Protein AF-A0A8J7C575-F1 (afdb_monomer_lite)

Structure (mmCIF, N/CA/C/O backbone):
data_AF-A0A8J7C575-F1
#
_entry.id   AF-A0A8J7C575-F1
#
loop_
_atom_site.group_PDB
_atom_site.id
_atom_site.type_symbol
_atom_site.label_atom_id
_atom_site.label_alt_id
_atom_site.label_comp_id
_atom_site.label_asym_id
_atom_site.label_entity_id
_atom_site.label_seq_id
_atom_site.pdbx_PDB_ins_code
_atom_site.Cartn_x
_atom_site.Cartn_y
_atom_site.Cartn_z
_atom_site.occupancy
_atom_site.B_iso_or_equiv
_atom_site.auth_seq_id
_atom_site.auth_comp_id
_atom_site.auth_asym_id
_atom_site.auth_atom_id
_atom_site.pdbx_PDB_model_num
ATOM 1 N N . MET A 1 1 ? -6.577 -10.348 -12.218 1.00 88.69 1 MET A N 1
ATOM 2 C CA . MET A 1 1 ? -7.650 -10.807 -11.294 1.00 88.69 1 MET A CA 1
ATOM 3 C C . MET A 1 1 ? -7.483 -10.268 -9.866 1.00 88.69 1 MET A C 1
ATOM 5 O O . MET A 1 1 ? -6.367 -10.286 -9.357 1.00 88.69 1 MET A O 1
ATOM 9 N N . LEU A 1 2 ? -8.578 -9.830 -9.217 1.00 92.56 2 LEU A N 1
ATOM 10 C CA . LEU A 1 2 ? -8.623 -9.360 -7.819 1.00 92.56 2 LEU A CA 1
ATOM 11 C C . LEU A 1 2 ? -9.209 -10.424 -6.869 1.00 92.56 2 LEU A C 1
ATOM 13 O O . LEU A 1 2 ? -10.253 -11.013 -7.151 1.00 92.56 2 LEU A O 1
ATOM 17 N N . TRP A 1 3 ? -8.588 -10.610 -5.708 1.00 95.69 3 TRP A N 1
ATOM 18 C CA . TRP A 1 3 ? -9.083 -11.420 -4.597 1.00 95.69 3 TRP A CA 1
ATOM 19 C C . TRP A 1 3 ? -9.114 -10.602 -3.314 1.00 95.69 3 TRP A C 1
ATOM 21 O O . TRP A 1 3 ? -8.201 -9.827 -3.034 1.00 95.69 3 TRP A O 1
ATOM 31 N N . VAL A 1 4 ? -10.147 -10.827 -2.508 1.00 95.44 4 VAL A N 1
ATOM 32 C CA . VAL A 1 4 ? -10.309 -10.196 -1.198 1.00 95.44 4 VAL A CA 1
ATOM 33 C C . VAL A 1 4 ? -10.532 -11.288 -0.165 1.00 95.44 4 VAL A C 1
ATOM 35 O O . VAL A 1 4 ? -11.403 -12.143 -0.334 1.00 95.44 4 VAL A O 1
ATOM 38 N N . HIS A 1 5 ? -9.751 -11.251 0.907 1.00 95.25 5 HIS A N 1
ATOM 39 C CA . HIS A 1 5 ? -9.938 -12.088 2.077 1.00 95.25 5 HIS A CA 1
ATOM 40 C C . HIS A 1 5 ? -10.182 -11.208 3.300 1.00 95.25 5 HIS A C 1
ATOM 42 O O . HIS A 1 5 ? -9.292 -10.482 3.745 1.00 95.25 5 HIS A O 1
ATOM 48 N N . SER A 1 6 ? -11.386 -11.314 3.851 1.00 90.50 6 SER A N 1
ATOM 49 C CA . SER A 1 6 ? -11.776 -10.675 5.105 1.00 90.50 6 SER A CA 1
ATOM 50 C C . SER A 1 6 ? -12.170 -11.777 6.082 1.00 90.50 6 SER A C 1
ATOM 52 O O . SER A 1 6 ? -13.087 -12.556 5.812 1.00 90.50 6 SER A O 1
ATOM 54 N N . GLY A 1 7 ? -11.422 -11.886 7.178 1.00 84.94 7 GLY A N 1
ATOM 55 C CA . GLY A 1 7 ? -11.717 -12.806 8.274 1.00 84.94 7 GLY A CA 1
ATOM 56 C C . GLY A 1 7 ? -12.547 -12.132 9.370 1.00 84.94 7 GLY A C 1
ATOM 57 O O . GLY A 1 7 ? -12.918 -10.966 9.229 1.00 84.94 7 GLY A O 1
ATOM 58 N N . PRO A 1 8 ? -12.841 -12.837 10.477 1.00 83.62 8 PRO A N 1
ATOM 59 C CA . PRO A 1 8 ? -13.252 -12.161 11.700 1.00 83.62 8 PRO A CA 1
ATOM 60 C C . PRO A 1 8 ? -12.137 -11.200 12.144 1.00 83.62 8 PRO A C 1
ATOM 62 O O . PRO A 1 8 ? -10.982 -11.615 12.261 1.00 83.62 8 PRO A O 1
ATOM 65 N N . GLY A 1 9 ? -12.503 -9.935 12.348 1.00 92.75 9 GLY A N 1
ATOM 66 C CA . GLY A 1 9 ? -11.645 -8.880 12.881 1.00 92.75 9 GLY A CA 1
ATOM 67 C C . GLY A 1 9 ? -11.460 -7.671 11.968 1.00 92.75 9 GLY A C 1
ATOM 68 O O . GLY A 1 9 ? -12.192 -7.494 10.991 1.00 92.75 9 GLY A O 1
ATOM 69 N N . ASP A 1 10 ? -10.478 -6.829 12.295 1.00 96.50 10 ASP A N 1
ATOM 70 C CA . ASP A 1 10 ? -10.292 -5.534 11.621 1.00 96.50 10 ASP A CA 1
ATOM 71 C C . ASP A 1 10 ? -9.572 -5.631 10.270 1.00 96.50 10 ASP A C 1
ATOM 73 O O . ASP A 1 10 ? -9.690 -4.727 9.442 1.00 96.50 10 ASP A O 1
ATOM 77 N N . LEU A 1 11 ? -8.795 -6.694 10.036 1.00 97.44 11 LEU A N 1
ATOM 78 C CA . LEU A 1 11 ? -7.914 -6.796 8.871 1.00 97.44 11 LEU A CA 1
ATOM 79 C C . LEU A 1 11 ? -8.608 -7.378 7.637 1.00 97.44 11 LEU A C 1
ATOM 81 O O . LEU A 1 11 ? -9.365 -8.348 7.699 1.00 97.44 11 LEU A O 1
ATOM 85 N N . SER A 1 12 ? -8.257 -6.827 6.480 1.00 98.00 12 SER A N 1
ATOM 86 C CA . SER A 1 12 ? -8.577 -7.379 5.167 1.00 98.00 12 SER A CA 1
ATOM 87 C C . SER A 1 12 ? -7.334 -7.425 4.287 1.00 98.00 12 SER A C 1
ATOM 89 O O . SER A 1 12 ? -6.503 -6.516 4.293 1.00 98.00 12 SER A O 1
ATOM 91 N N . PHE A 1 13 ? -7.226 -8.500 3.515 1.00 98.00 13 PHE A N 1
ATOM 92 C CA . PHE A 1 13 ? -6.134 -8.741 2.583 1.00 98.00 13 PHE A CA 1
ATOM 93 C C . PHE A 1 13 ? -6.690 -8.673 1.171 1.00 98.00 13 PHE A C 1
ATOM 95 O O . PHE A 1 13 ? -7.623 -9.404 0.833 1.00 98.00 13 PHE A O 1
ATOM 102 N N . ILE A 1 14 ? -6.130 -7.790 0.357 1.00 98.12 14 ILE A N 1
ATOM 103 C CA . ILE A 1 14 ? -6.541 -7.606 -1.029 1.00 98.12 14 ILE A CA 1
ATOM 104 C C . ILE A 1 14 ? -5.334 -7.907 -1.906 1.00 98.12 14 ILE A C 1
ATOM 106 O O . ILE A 1 14 ? -4.261 -7.333 -1.727 1.00 98.12 14 ILE A O 1
ATOM 110 N N . THR A 1 15 ? -5.508 -8.816 -2.853 1.00 97.06 15 THR A N 1
ATOM 111 C CA . THR A 1 15 ? -4.473 -9.186 -3.811 1.00 97.06 15 THR A CA 1
ATOM 112 C C . THR A 1 15 ? -5.016 -8.974 -5.204 1.00 97.06 15 THR A C 1
ATOM 114 O O . THR A 1 15 ? -6.072 -9.494 -5.544 1.00 97.06 15 THR A O 1
ATOM 117 N N . TRP A 1 16 ? -4.274 -8.260 -6.032 1.00 95.31 16 TRP A N 1
ATOM 118 C CA . TRP A 1 16 ? -4.476 -8.231 -7.468 1.00 95.31 16 TRP A CA 1
ATOM 119 C C . TRP A 1 16 ? -3.276 -8.873 -8.160 1.00 95.31 16 TRP A C 1
ATOM 121 O O . TRP A 1 16 ? -2.133 -8.666 -7.756 1.00 95.31 16 TRP A O 1
ATOM 131 N N . SER A 1 17 ? -3.536 -9.642 -9.210 1.00 91.44 17 SER A N 1
ATOM 132 C CA . SER A 1 17 ? -2.511 -10.162 -10.118 1.00 91.44 17 SER A CA 1
ATOM 133 C C . SER A 1 17 ? -2.778 -9.686 -11.536 1.00 91.44 17 SER A C 1
ATOM 135 O O . SER A 1 17 ? -3.938 -9.611 -11.959 1.00 91.44 17 SER A O 1
ATOM 137 N N . ALA A 1 18 ? -1.706 -9.392 -12.266 1.00 88.19 18 ALA A N 1
ATOM 138 C CA . ALA A 1 18 ? -1.800 -9.135 -13.690 1.00 88.19 18 ALA A CA 1
ATOM 139 C C . ALA A 1 18 ? -2.183 -10.427 -14.421 1.00 88.19 18 ALA A C 1
ATOM 141 O O . ALA A 1 18 ? -1.576 -11.480 -14.213 1.00 88.19 18 ALA A O 1
ATOM 142 N N . ASP A 1 19 ? -3.192 -10.344 -15.284 1.00 76.94 19 ASP A N 1
ATOM 143 C CA . ASP A 1 19 ? -3.587 -11.472 -16.119 1.00 76.94 19 ASP A CA 1
ATOM 144 C C . ASP A 1 19 ? -2.611 -11.576 -17.307 1.00 76.94 19 ASP A C 1
ATOM 146 O O . ASP A 1 19 ? -2.236 -10.575 -17.922 1.00 76.94 19 ASP A O 1
ATOM 150 N N . GLY A 1 20 ? -2.151 -12.794 -17.609 1.00 65.38 20 GLY A N 1
ATOM 151 C CA . GLY A 1 20 ? -1.036 -13.039 -18.533 1.00 65.38 20 GLY A CA 1
ATOM 152 C C . GLY A 1 20 ? -1.310 -12.782 -20.017 1.00 65.38 20 GLY A C 1
ATOM 153 O O . GLY A 1 20 ? -0.420 -12.992 -20.838 1.00 65.38 20 GLY A O 1
ATOM 154 N N . ASP A 1 21 ? -2.502 -12.299 -20.362 1.00 62.00 21 ASP A N 1
ATOM 155 C CA . ASP A 1 21 ? -2.968 -12.150 -21.745 1.00 62.00 21 ASP A CA 1
ATOM 156 C C . ASP A 1 21 ? -2.428 -10.886 -22.447 1.00 62.00 21 ASP A C 1
ATOM 158 O O . ASP A 1 21 ? -2.759 -10.615 -23.600 1.00 62.00 21 ASP A O 1
ATOM 162 N N . GLY A 1 22 ? -1.554 -10.120 -21.782 1.00 54.59 22 GLY A N 1
ATOM 163 C CA . GLY A 1 22 ? -0.660 -9.136 -22.409 1.00 54.59 22 GLY A CA 1
ATOM 164 C C . GLY A 1 22 ? -1.320 -7.903 -23.039 1.00 54.59 22 GLY A C 1
ATOM 165 O O . GLY A 1 22 ? -0.610 -7.066 -23.591 1.00 54.59 22 GLY A O 1
ATOM 166 N N . SER A 1 23 ? -2.645 -7.753 -22.977 1.00 48.69 23 SER A N 1
ATOM 167 C CA . SER A 1 23 ? -3.345 -6.753 -23.791 1.00 48.69 23 SER A CA 1
ATOM 168 C C . SER A 1 23 ? -3.694 -5.439 -23.093 1.00 48.69 23 SER A C 1
ATOM 170 O O . SER A 1 23 ? -4.244 -4.571 -23.762 1.00 48.69 23 SER A O 1
ATOM 172 N N . ASP A 1 24 ? -3.423 -5.249 -21.795 1.00 55.44 24 ASP A N 1
ATOM 173 C CA . ASP A 1 24 ? -3.822 -3.996 -21.132 1.00 55.44 24 ASP A CA 1
ATOM 174 C C . ASP A 1 24 ? -3.019 -3.675 -19.856 1.00 55.44 24 ASP A C 1
ATOM 176 O O . ASP A 1 24 ? -3.527 -3.734 -18.740 1.00 55.44 24 ASP A O 1
ATOM 180 N N . GLY A 1 25 ? -1.721 -3.394 -19.995 1.00 59.81 25 GLY A N 1
ATOM 181 C CA . GLY A 1 25 ? -0.839 -3.222 -18.833 1.00 59.81 25 GLY A CA 1
ATOM 182 C C . GLY A 1 25 ? -1.025 -1.928 -18.039 1.00 59.81 25 GLY A C 1
ATOM 183 O O . GLY A 1 25 ? -1.049 -1.989 -16.816 1.00 59.81 25 GLY A O 1
ATOM 184 N N . GLU A 1 26 ? -1.206 -0.773 -18.690 1.00 61.94 26 GLU A N 1
ATOM 185 C CA . GLU A 1 26 ? -1.478 0.487 -17.968 1.00 61.94 26 GLU A CA 1
ATOM 186 C C . GLU A 1 26 ? -2.949 0.584 -17.545 1.00 61.94 26 GLU A C 1
ATOM 188 O O . GLU A 1 26 ? -3.254 0.921 -16.400 1.00 61.94 26 GLU A O 1
ATOM 193 N N . GLY A 1 27 ? -3.874 0.188 -18.429 1.00 75.69 27 GLY A N 1
ATOM 194 C CA . GLY A 1 27 ? -5.300 0.120 -18.108 1.00 75.69 27 GLY A CA 1
ATOM 195 C C . GLY A 1 27 ? -5.616 -0.883 -16.995 1.00 75.69 27 GLY A C 1
ATOM 196 O O . GLY A 1 27 ? -6.548 -0.665 -16.223 1.00 75.69 27 GLY A O 1
ATOM 197 N N . GLY A 1 28 ? -4.837 -1.964 -16.885 1.00 88.06 28 GLY A N 1
ATOM 198 C CA . GLY A 1 28 ? -4.998 -2.994 -15.862 1.00 88.06 28 GLY A CA 1
ATOM 199 C C . GLY A 1 28 ? -4.656 -2.509 -14.456 1.00 88.06 28 GLY A C 1
ATOM 200 O O . GLY A 1 28 ? -5.427 -2.768 -13.537 1.00 88.06 28 GLY A O 1
ATOM 201 N N . VAL A 1 29 ? -3.555 -1.767 -14.288 1.00 91.50 29 VAL A N 1
ATOM 202 C CA . VAL A 1 29 ? -3.148 -1.222 -12.978 1.00 91.50 29 VAL A CA 1
ATOM 203 C C . VAL A 1 29 ? -4.151 -0.186 -12.482 1.00 91.50 29 VAL A C 1
ATOM 205 O O . VAL A 1 29 ? -4.569 -0.250 -11.328 1.00 91.50 29 VAL A O 1
ATOM 208 N N . ARG A 1 30 ? -4.596 0.736 -13.346 1.00 92.31 30 ARG A N 1
ATOM 209 C CA . ARG A 1 30 ? -5.619 1.716 -12.957 1.00 92.31 30 ARG A CA 1
ATOM 210 C C . ARG A 1 30 ? -6.916 1.038 -12.526 1.00 92.31 30 ARG A C 1
ATOM 212 O O . ARG A 1 30 ? -7.399 1.315 -11.435 1.00 92.31 30 ARG A O 1
ATOM 219 N N . ARG A 1 31 ? -7.430 0.106 -13.340 1.00 92.12 31 ARG A N 1
ATOM 220 C CA . ARG A 1 31 ? -8.639 -0.666 -13.007 1.00 92.12 31 ARG A CA 1
ATOM 221 C C . ARG A 1 31 ? -8.474 -1.450 -11.708 1.00 92.12 31 ARG A C 1
ATOM 223 O O . ARG A 1 31 ? -9.395 -1.493 -10.905 1.00 92.12 31 ARG A O 1
ATOM 230 N N . ALA A 1 32 ? -7.291 -2.017 -11.465 1.00 94.31 32 ALA A N 1
ATOM 231 C CA . ALA A 1 32 ? -6.998 -2.687 -10.205 1.00 94.31 32 ALA A CA 1
ATOM 232 C C . ALA A 1 32 ? -7.149 -1.741 -9.007 1.00 94.31 32 ALA A C 1
ATOM 234 O O . ALA A 1 32 ? -7.774 -2.117 -8.021 1.00 94.31 32 ALA A O 1
ATOM 235 N N . TYR A 1 33 ? -6.616 -0.518 -9.087 1.00 96.31 33 TYR A N 1
ATOM 236 C CA . TYR A 1 33 ? -6.760 0.461 -8.009 1.00 96.31 33 TYR A CA 1
ATOM 237 C C . TYR A 1 33 ? -8.173 1.020 -7.868 1.00 96.31 33 TYR A C 1
ATOM 239 O O . TYR A 1 33 ? -8.588 1.270 -6.741 1.00 96.31 33 TYR A O 1
ATOM 247 N N . GLU A 1 34 ? -8.912 1.183 -8.965 1.00 95.56 34 GLU A N 1
ATOM 248 C CA . GLU A 1 34 ? -10.335 1.542 -8.923 1.00 95.56 34 GLU A CA 1
ATOM 249 C C . GLU A 1 34 ? -11.115 0.468 -8.148 1.00 95.56 34 GLU A C 1
ATOM 251 O O . GLU A 1 34 ? -11.780 0.776 -7.161 1.00 95.56 34 GLU A O 1
ATOM 256 N N . GLU A 1 35 ? -10.937 -0.811 -8.501 1.00 96.12 35 GLU A N 1
ATOM 257 C CA . GLU A 1 35 ? -11.575 -1.922 -7.787 1.00 96.12 35 GLU A CA 1
ATOM 258 C C . GLU A 1 35 ? -11.110 -2.015 -6.323 1.00 96.12 35 GLU A C 1
ATOM 260 O O . GLU A 1 35 ? -11.922 -2.266 -5.436 1.00 96.12 35 GLU A O 1
ATOM 265 N N . ILE A 1 36 ? -9.819 -1.807 -6.032 1.00 96.88 36 ILE A N 1
ATOM 266 C CA . ILE A 1 36 ? -9.307 -1.757 -4.651 1.00 96.88 36 ILE A CA 1
ATOM 267 C C . ILE A 1 36 ? -9.985 -0.623 -3.874 1.00 96.88 36 ILE A C 1
ATOM 269 O O . ILE A 1 36 ? -10.454 -0.864 -2.762 1.00 96.88 36 ILE A O 1
ATOM 273 N N . GLY A 1 37 ? -10.069 0.581 -4.446 1.00 96.25 37 GLY A N 1
ATOM 274 C CA . GLY A 1 37 ? -10.713 1.746 -3.839 1.00 96.25 37 GLY A CA 1
ATOM 275 C C . GLY A 1 37 ? -12.171 1.475 -3.484 1.00 96.25 37 GLY A C 1
ATOM 276 O O . GLY A 1 37 ? -12.565 1.648 -2.333 1.00 96.25 37 GLY A O 1
ATOM 277 N N . GLU A 1 38 ? -12.937 0.911 -4.420 1.00 95.50 38 GLU A N 1
ATOM 278 C CA . GLU A 1 38 ? -14.328 0.512 -4.178 1.00 95.50 38 GLU A CA 1
ATOM 279 C C . GLU A 1 38 ? -14.463 -0.466 -3.001 1.00 95.50 38 GLU A C 1
ATOM 281 O O . GLU A 1 38 ? -15.400 -0.371 -2.204 1.00 95.50 38 GLU A O 1
ATOM 286 N N . ARG A 1 39 ? -13.526 -1.416 -2.856 1.00 96.00 39 ARG A N 1
ATOM 287 C CA . ARG A 1 39 ? -13.527 -2.367 -1.731 1.00 96.00 39 ARG A CA 1
ATOM 288 C C . ARG A 1 39 ? -13.176 -1.704 -0.411 1.00 96.00 39 ARG A C 1
ATOM 290 O O . ARG A 1 39 ? -13.760 -2.075 0.608 1.00 96.00 39 ARG A O 1
ATOM 297 N N . LEU A 1 40 ? -12.228 -0.770 -0.425 1.00 95.62 40 LEU A N 1
ATOM 298 C CA . LEU A 1 40 ? -11.840 -0.021 0.763 1.00 95.62 40 LEU A CA 1
ATOM 299 C C . LEU A 1 40 ? -13.023 0.804 1.275 1.00 95.62 40 LEU A C 1
ATOM 301 O O . LEU A 1 40 ? -13.398 0.671 2.440 1.00 95.62 40 LEU A O 1
ATOM 305 N N . ASP A 1 41 ? -13.681 1.545 0.386 1.00 94.44 41 ASP A N 1
ATOM 306 C CA . ASP A 1 41 ? -14.825 2.390 0.726 1.00 94.44 41 ASP A CA 1
ATOM 307 C C . ASP A 1 41 ? -16.018 1.562 1.218 1.00 94.44 41 ASP A C 1
ATOM 309 O O . ASP A 1 41 ? -16.586 1.840 2.277 1.00 94.44 41 ASP A O 1
ATOM 313 N N . ALA A 1 42 ? -16.372 0.489 0.501 1.00 94.62 42 ALA A N 1
ATOM 314 C CA . ALA A 1 42 ? -17.520 -0.350 0.846 1.00 94.62 42 ALA A CA 1
ATOM 315 C C . ALA A 1 42 ? -17.396 -1.021 2.226 1.00 94.62 42 ALA A C 1
ATOM 317 O O . ALA A 1 42 ? -18.409 -1.333 2.857 1.00 94.62 42 ALA A O 1
ATOM 318 N N . ALA A 1 43 ? -16.170 -1.264 2.692 1.00 94.00 43 ALA A N 1
ATOM 319 C CA . ALA A 1 43 ? -15.899 -1.927 3.963 1.00 94.00 43 ALA A CA 1
ATOM 320 C C . ALA A 1 43 ? -15.382 -0.980 5.061 1.00 94.00 43 ALA A C 1
ATOM 322 O O . ALA A 1 43 ? -15.094 -1.460 6.161 1.00 94.00 43 ALA A O 1
ATOM 323 N N . ASN A 1 44 ? -15.305 0.330 4.789 1.00 94.12 44 ASN A N 1
ATOM 324 C CA . ASN A 1 44 ? -14.686 1.333 5.661 1.00 94.12 44 ASN A CA 1
ATOM 325 C C . ASN A 1 44 ? -13.269 0.915 6.095 1.00 94.12 44 ASN A C 1
ATOM 327 O O . ASN A 1 44 ? -12.962 0.828 7.284 1.00 94.12 44 ASN A O 1
ATOM 331 N N . LEU A 1 45 ? -12.433 0.566 5.121 1.00 95.75 45 LEU A N 1
ATOM 332 C CA . LEU A 1 45 ? -11.061 0.126 5.333 1.00 95.75 45 LEU A CA 1
ATOM 333 C C . LEU A 1 45 ? -10.075 1.221 4.938 1.00 95.75 45 LEU A C 1
ATOM 335 O O . LEU A 1 45 ? -10.253 1.927 3.946 1.00 95.75 45 LEU A O 1
ATOM 339 N N . VAL A 1 46 ? -8.974 1.281 5.676 1.00 95.94 46 VAL A N 1
ATOM 340 C CA . VAL A 1 46 ? -7.838 2.148 5.379 1.00 95.94 46 VAL A CA 1
ATOM 341 C C . VAL A 1 46 ? -6.610 1.285 5.110 1.00 95.94 46 VAL A C 1
ATOM 343 O O . VAL A 1 46 ? -6.336 0.329 5.841 1.00 95.94 46 VAL A O 1
ATOM 346 N N . ILE A 1 47 ? -5.863 1.604 4.052 1.00 96.81 47 ILE A N 1
ATOM 347 C CA . ILE A 1 47 ? -4.635 0.898 3.685 1.00 96.81 47 ILE A CA 1
ATOM 348 C C . ILE A 1 47 ? -3.620 1.065 4.813 1.00 96.81 47 ILE A C 1
ATOM 350 O O . ILE A 1 47 ? -3.244 2.184 5.169 1.00 96.81 47 ILE A O 1
ATOM 354 N N . LEU A 1 48 ? -3.172 -0.064 5.354 1.00 95.75 48 LEU A N 1
ATOM 355 C CA . LEU A 1 48 ? -2.110 -0.148 6.346 1.00 95.75 48 LEU A CA 1
ATOM 356 C C . LEU A 1 48 ? -0.753 -0.356 5.660 1.00 95.75 48 LEU A C 1
ATOM 358 O O . LEU A 1 48 ? 0.221 0.307 5.999 1.00 95.75 48 LEU A O 1
ATOM 362 N N . SER A 1 49 ? -0.680 -1.274 4.692 1.00 96.06 49 SER A N 1
ATOM 363 C CA . SER A 1 49 ? 0.540 -1.568 3.935 1.00 96.06 49 SER A CA 1
ATOM 364 C C . SER A 1 49 ? 0.203 -1.996 2.517 1.00 96.06 49 SER A C 1
ATOM 366 O O . SER A 1 49 ? -0.758 -2.731 2.294 1.00 96.06 49 SER A O 1
ATOM 368 N N . GLU A 1 50 ? 1.030 -1.573 1.569 1.00 97.19 50 GLU A N 1
ATOM 369 C CA . GLU A 1 50 ? 0.865 -1.875 0.157 1.00 97.19 50 GLU A CA 1
ATOM 370 C C . GLU A 1 50 ? 2.204 -2.257 -0.471 1.00 97.19 50 GLU A C 1
ATOM 372 O O . GLU A 1 50 ? 3.223 -1.587 -0.272 1.00 97.19 50 GLU A O 1
ATOM 377 N N . ARG A 1 51 ? 2.196 -3.354 -1.228 1.00 96.69 51 ARG A N 1
ATOM 378 C CA . ARG A 1 51 ? 3.344 -3.865 -1.972 1.00 96.69 51 ARG A CA 1
ATOM 379 C C . ARG A 1 51 ? 2.969 -4.040 -3.430 1.00 96.69 51 ARG A C 1
ATOM 381 O O . ARG A 1 51 ? 2.014 -4.754 -3.732 1.00 96.69 51 ARG A O 1
ATOM 388 N N . VAL A 1 52 ? 3.753 -3.440 -4.311 1.00 95.44 52 VAL A N 1
ATOM 389 C CA . VAL A 1 52 ? 3.618 -3.591 -5.760 1.00 95.44 52 VAL A CA 1
ATOM 390 C C . VAL A 1 52 ? 4.806 -4.402 -6.245 1.00 95.44 52 VAL A C 1
ATOM 392 O O . VAL A 1 52 ? 5.949 -4.032 -5.997 1.00 95.44 52 VAL A O 1
ATOM 395 N N . PHE A 1 53 ? 4.540 -5.519 -6.909 1.00 94.12 53 PHE A N 1
ATOM 396 C CA . PHE A 1 53 ? 5.566 -6.407 -7.442 1.00 94.12 53 PHE A CA 1
ATOM 397 C C . PHE A 1 53 ? 5.702 -6.170 -8.938 1.00 94.12 53 PHE A C 1
ATOM 399 O O . PHE A 1 53 ? 4.712 -6.280 -9.664 1.00 94.12 53 PHE A O 1
ATOM 406 N N . GLY A 1 54 ? 6.911 -5.881 -9.407 1.00 92.88 54 GLY A N 1
ATOM 407 C CA . GLY A 1 54 ? 7.143 -5.580 -10.813 1.00 92.88 54 GLY A CA 1
ATOM 408 C C . GLY A 1 54 ? 8.522 -5.003 -11.095 1.00 92.88 54 GLY A C 1
ATOM 409 O O . GLY A 1 54 ? 9.348 -4.900 -10.198 1.00 92.88 54 GLY A O 1
ATOM 410 N N . ASP A 1 55 ? 8.738 -4.623 -12.346 1.00 91.19 55 ASP A N 1
ATOM 411 C CA . ASP A 1 55 ? 9.879 -3.845 -12.810 1.00 91.19 55 ASP A CA 1
ATOM 412 C C . ASP A 1 55 ? 9.788 -2.424 -12.232 1.00 91.19 55 ASP A C 1
ATOM 414 O O . ASP A 1 55 ? 8.782 -1.726 -12.402 1.00 91.19 55 ASP A O 1
ATOM 418 N N . VAL A 1 56 ? 10.843 -1.977 -11.558 1.00 89.12 56 VAL A N 1
ATOM 419 C CA . VAL A 1 56 ? 10.956 -0.665 -10.914 1.00 89.12 56 VAL A CA 1
ATOM 420 C C . VAL A 1 56 ? 10.770 0.492 -11.894 1.00 89.12 56 VAL A C 1
ATOM 422 O O . VAL A 1 56 ? 10.332 1.569 -11.488 1.00 89.12 56 VAL A O 1
ATOM 425 N N . SER A 1 57 ? 11.026 0.292 -13.190 1.00 89.56 57 SER A N 1
ATOM 426 C CA . SER A 1 57 ? 10.754 1.300 -14.222 1.00 89.56 57 SER A CA 1
ATOM 427 C C . SER A 1 57 ? 9.268 1.659 -14.330 1.00 89.56 57 SER A C 1
ATOM 429 O O . SER A 1 57 ? 8.935 2.761 -14.766 1.00 89.56 57 SER A O 1
ATOM 431 N N . THR A 1 58 ? 8.371 0.783 -13.865 1.00 90.44 58 THR A N 1
ATOM 432 C CA . THR A 1 58 ? 6.923 1.037 -13.828 1.00 90.44 58 THR A CA 1
ATOM 433 C C . THR A 1 58 ? 6.473 1.839 -12.605 1.00 90.44 58 THR A C 1
ATOM 435 O O . THR A 1 58 ? 5.343 2.325 -12.587 1.00 90.44 58 THR A O 1
ATOM 438 N N . ALA A 1 59 ? 7.338 2.041 -11.602 1.00 91.19 59 ALA A N 1
ATOM 439 C CA . ALA A 1 59 ? 6.936 2.579 -10.303 1.00 91.19 59 ALA A CA 1
ATOM 440 C C . ALA A 1 59 ? 6.289 3.971 -10.378 1.00 91.19 59 ALA A C 1
ATOM 442 O O . ALA A 1 59 ? 5.303 4.234 -9.691 1.00 91.19 59 ALA A O 1
ATOM 443 N N . ALA A 1 60 ? 6.803 4.854 -11.241 1.00 91.19 60 ALA A N 1
ATOM 444 C CA . ALA A 1 60 ? 6.227 6.186 -11.433 1.00 91.19 60 ALA A CA 1
ATOM 445 C C . ALA A 1 60 ? 4.800 6.111 -12.005 1.00 91.19 60 ALA A C 1
ATOM 447 O O . ALA A 1 60 ? 3.879 6.699 -11.443 1.00 91.19 60 ALA A O 1
ATOM 448 N N . SER A 1 61 ? 4.603 5.309 -13.058 1.00 92.06 61 SER A N 1
ATOM 449 C CA . SER A 1 61 ? 3.287 5.096 -13.676 1.00 92.06 61 SER A CA 1
ATOM 450 C C . SER A 1 61 ? 2.299 4.457 -12.693 1.00 92.06 61 SER A C 1
ATOM 452 O O . SER A 1 61 ? 1.135 4.852 -12.627 1.00 92.06 61 SER A O 1
ATOM 454 N N . VAL A 1 62 ? 2.749 3.515 -11.857 1.00 92.81 62 VAL A N 1
ATOM 455 C CA . VAL A 1 62 ? 1.912 2.923 -10.802 1.00 92.81 62 VAL A CA 1
ATOM 456 C C . VAL A 1 62 ? 1.446 3.981 -9.802 1.00 92.81 62 VAL A C 1
ATOM 458 O O . VAL A 1 62 ? 0.260 4.022 -9.482 1.00 92.81 62 VAL A O 1
ATOM 461 N N . VAL A 1 63 ? 2.346 4.849 -9.325 1.00 92.31 63 VAL A N 1
ATOM 462 C CA . VAL A 1 63 ? 2.000 5.921 -8.376 1.00 92.31 63 VAL A CA 1
ATOM 463 C C . VAL A 1 63 ? 0.973 6.883 -8.976 1.00 92.31 63 VAL A C 1
ATOM 465 O O . VAL A 1 63 ? 0.005 7.223 -8.299 1.00 92.31 63 VAL A O 1
ATOM 468 N N . GLU A 1 64 ? 1.133 7.271 -10.242 1.00 92.00 64 GLU A N 1
ATOM 469 C CA . GLU A 1 64 ? 0.180 8.139 -10.946 1.00 92.00 64 GLU A CA 1
ATOM 470 C C . GLU A 1 64 ? -1.204 7.485 -11.074 1.00 92.00 64 GLU A C 1
ATOM 472 O O . GLU A 1 64 ? -2.218 8.085 -10.710 1.00 92.00 64 GLU A O 1
AT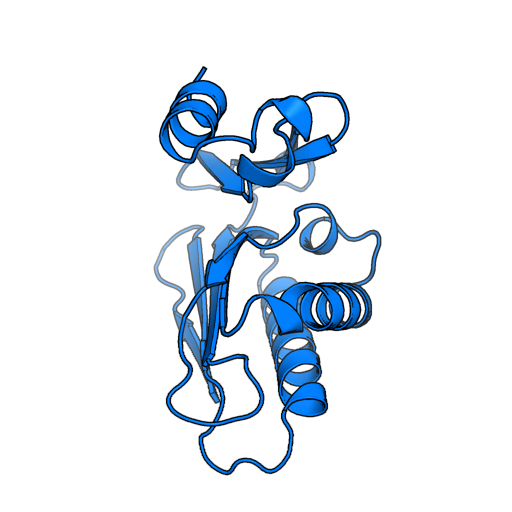OM 477 N N . ASN A 1 65 ? -1.262 6.228 -11.526 1.00 93.06 65 ASN A N 1
ATOM 478 C CA . ASN A 1 65 ? -2.522 5.493 -11.669 1.00 93.06 65 ASN A CA 1
ATOM 479 C C . ASN A 1 65 ? -3.220 5.277 -10.321 1.00 93.06 65 ASN A C 1
ATOM 481 O O . ASN A 1 65 ? -4.439 5.421 -10.220 1.00 93.06 65 ASN A O 1
ATOM 485 N N . ARG A 1 66 ? -2.447 4.973 -9.277 1.00 94.12 66 ARG A N 1
ATOM 486 C CA . ARG A 1 66 ? -2.935 4.830 -7.905 1.00 94.12 66 ARG A CA 1
ATOM 487 C C . ARG A 1 66 ? -3.547 6.126 -7.388 1.00 94.12 66 ARG A C 1
ATOM 489 O O . ARG A 1 66 ? -4.643 6.104 -6.834 1.00 94.12 66 ARG A O 1
ATOM 496 N N . ALA A 1 67 ? -2.852 7.245 -7.564 1.00 92.19 67 ALA A N 1
ATOM 497 C CA . ALA A 1 67 ? -3.308 8.549 -7.100 1.00 92.19 67 ALA A CA 1
ATOM 498 C C . ALA A 1 67 ? -4.582 8.999 -7.838 1.00 92.19 67 ALA A C 1
ATOM 500 O O . ALA A 1 67 ? -5.515 9.499 -7.210 1.00 92.19 67 ALA A O 1
ATOM 501 N N . ALA A 1 68 ? -4.664 8.734 -9.146 1.00 91.25 68 ALA A N 1
ATOM 502 C CA . ALA A 1 68 ? -5.855 9.003 -9.945 1.00 91.25 68 ALA A CA 1
ATOM 503 C C . ALA A 1 68 ? -7.071 8.161 -9.514 1.00 91.25 68 ALA A C 1
ATOM 505 O O . ALA A 1 68 ? -8.187 8.675 -9.496 1.00 91.25 68 ALA A O 1
ATOM 506 N N . ALA A 1 69 ? -6.863 6.890 -9.157 1.00 92.88 69 ALA A N 1
ATOM 507 C CA . ALA A 1 69 ? -7.937 5.973 -8.778 1.00 92.88 69 ALA A CA 1
ATOM 508 C C . ALA A 1 69 ? -8.419 6.154 -7.327 1.00 92.88 69 ALA A C 1
ATOM 510 O O . ALA A 1 69 ? -9.618 6.116 -7.072 1.00 92.88 69 ALA A O 1
ATOM 511 N N . LEU A 1 70 ? -7.503 6.365 -6.374 1.00 92.62 70 LEU A N 1
ATOM 512 C CA . LEU A 1 70 ? -7.831 6.508 -4.946 1.00 92.62 70 LEU A CA 1
ATOM 513 C C . LEU A 1 70 ? -8.116 7.960 -4.526 1.00 92.62 70 LEU A C 1
ATOM 515 O O . LEU A 1 70 ? -8.581 8.194 -3.411 1.00 92.62 70 LEU A O 1
ATOM 519 N N . GLY A 1 71 ? -7.814 8.931 -5.390 1.00 88.69 71 GLY A N 1
ATOM 520 C CA . GLY A 1 71 ? -7.888 10.363 -5.108 1.00 88.69 71 GLY A CA 1
ATOM 521 C C . GLY A 1 71 ? -6.680 10.865 -4.312 1.00 88.69 71 GLY A C 1
ATOM 522 O O . GLY A 1 71 ? -6.443 10.434 -3.190 1.00 88.69 71 GLY A O 1
ATOM 523 N N . GLU A 1 72 ? -5.946 11.835 -4.863 1.00 75.44 72 GLU A N 1
ATOM 524 C CA . GLU A 1 72 ? -4.632 12.299 -4.368 1.00 75.44 72 GLU A CA 1
ATOM 525 C C . GLU A 1 72 ? -4.587 12.738 -2.893 1.00 75.44 72 GLU A C 1
ATOM 527 O O . GLU A 1 72 ? -3.528 12.702 -2.274 1.00 75.44 72 GLU A O 1
ATOM 532 N N . ASN A 1 73 ? -5.726 13.139 -2.320 1.00 75.00 73 ASN A N 1
ATOM 533 C CA . ASN A 1 73 ? -5.820 13.689 -0.964 1.00 75.00 73 ASN A CA 1
ATOM 534 C C . ASN A 1 73 ? -6.574 12.779 0.019 1.00 75.00 73 ASN A C 1
ATOM 536 O O . ASN A 1 73 ? -7.002 13.247 1.073 1.00 75.00 73 ASN A O 1
ATOM 540 N N . THR A 1 74 ? -6.792 11.507 -0.321 1.00 84.50 74 THR A N 1
ATOM 541 C CA . THR A 1 74 ? -7.421 10.552 0.601 1.00 84.50 74 THR A CA 1
ATOM 542 C C . THR A 1 74 ? -6.387 9.924 1.526 1.00 84.50 74 THR A C 1
ATOM 544 O O . THR A 1 74 ? -5.222 9.767 1.155 1.00 84.50 74 THR A O 1
ATOM 547 N N . ASP A 1 75 ? -6.811 9.478 2.712 1.00 81.62 75 ASP A N 1
ATOM 548 C CA . ASP A 1 75 ? -5.932 8.736 3.625 1.00 81.62 75 ASP A CA 1
ATOM 549 C C . ASP A 1 75 ? -5.281 7.542 2.917 1.00 81.62 75 ASP A C 1
ATOM 551 O O . ASP A 1 75 ? -4.102 7.243 3.104 1.00 81.62 75 ASP A O 1
ATOM 555 N N . ASN A 1 76 ? -6.009 6.879 2.026 1.00 86.69 76 ASN A N 1
ATOM 556 C CA . ASN A 1 76 ? -5.474 5.758 1.268 1.00 86.69 76 ASN A CA 1
ATOM 557 C C . ASN A 1 76 ? -4.374 6.176 0.281 1.00 86.69 76 ASN A C 1
ATOM 559 O O . ASN A 1 76 ? -3.454 5.393 0.067 1.00 86.69 76 ASN A O 1
ATOM 563 N N . ALA A 1 77 ? -4.383 7.402 -0.246 1.00 85.19 77 ALA A N 1
ATOM 564 C CA . ALA A 1 77 ? -3.373 7.879 -1.185 1.00 85.19 77 ALA A CA 1
ATOM 565 C C . ALA A 1 77 ? -2.071 8.381 -0.527 1.00 85.19 77 ALA A C 1
ATOM 567 O O . ALA A 1 77 ? -1.011 8.238 -1.135 1.00 85.19 77 ALA A O 1
ATOM 568 N N . ILE A 1 78 ? -2.127 8.903 0.707 1.00 88.38 78 ILE A N 1
ATOM 569 C CA . ILE A 1 78 ? -1.008 9.624 1.358 1.00 88.38 78 ILE A CA 1
ATOM 570 C C . ILE A 1 78 ? 0.264 8.777 1.527 1.00 88.38 78 ILE A C 1
ATOM 572 O O . ILE A 1 78 ? 1.373 9.290 1.372 1.00 88.38 78 ILE A O 1
ATOM 576 N N . ILE A 1 79 ? 0.128 7.490 1.862 1.00 90.25 79 ILE A N 1
ATOM 577 C CA . ILE A 1 79 ? 1.283 6.604 2.058 1.00 90.25 79 ILE A CA 1
ATOM 578 C C . ILE A 1 79 ? 1.642 5.959 0.719 1.00 90.25 79 ILE A C 1
ATOM 580 O O . ILE A 1 79 ? 0.786 5.290 0.133 1.00 90.25 79 ILE A O 1
ATOM 584 N N . PRO A 1 80 ? 2.878 6.125 0.220 1.00 89.44 80 PRO A N 1
ATOM 585 C CA . PRO A 1 80 ? 3.266 5.505 -1.034 1.00 89.44 80 PRO A CA 1
ATOM 586 C C . PRO A 1 80 ? 3.416 3.986 -0.876 1.00 89.44 80 PRO A C 1
ATOM 588 O O . PRO A 1 80 ? 3.817 3.503 0.190 1.00 89.44 80 PRO A O 1
ATOM 591 N N . PRO A 1 81 ? 3.138 3.221 -1.943 1.00 94.25 81 PRO A N 1
ATOM 592 C CA . PRO A 1 81 ? 3.381 1.789 -1.944 1.00 94.25 81 PRO A CA 1
ATOM 593 C C . PRO A 1 81 ? 4.874 1.475 -1.885 1.00 94.25 81 PRO A C 1
ATOM 595 O O . PRO A 1 81 ? 5.708 2.204 -2.421 1.00 94.25 81 PRO A O 1
ATOM 598 N N . THR A 1 82 ? 5.208 0.318 -1.315 1.00 94.50 82 THR A N 1
ATOM 599 C CA . THR A 1 82 ? 6.556 -0.242 -1.454 1.00 94.50 82 THR A CA 1
ATOM 600 C C . THR A 1 82 ? 6.645 -1.004 -2.772 1.00 94.50 82 THR A C 1
ATOM 602 O O . THR A 1 82 ? 5.983 -2.030 -2.942 1.00 94.50 82 THR A O 1
ATOM 605 N N . HIS A 1 83 ? 7.472 -0.520 -3.698 1.00 93.88 83 HIS A N 1
ATOM 606 C CA . HIS A 1 83 ? 7.774 -1.240 -4.933 1.00 93.88 83 HIS A CA 1
ATOM 607 C C . HIS A 1 83 ? 8.837 -2.304 -4.677 1.00 93.88 83 HIS A C 1
ATOM 609 O O . HIS A 1 83 ? 9.890 -2.032 -4.102 1.00 93.88 83 HIS A O 1
ATOM 615 N N . ILE A 1 84 ? 8.543 -3.527 -5.095 1.00 93.25 84 ILE A N 1
ATOM 616 C CA . ILE A 1 84 ? 9.420 -4.679 -4.958 1.00 93.25 84 ILE A CA 1
ATOM 617 C C . ILE A 1 84 ? 9.817 -5.109 -6.361 1.00 93.25 84 ILE A C 1
ATOM 619 O O . ILE A 1 84 ? 8.989 -5.637 -7.108 1.00 93.25 84 ILE A O 1
ATOM 623 N N . GLU A 1 85 ? 11.093 -4.878 -6.675 1.00 91.94 85 GLU A N 1
ATOM 624 C CA . GLU A 1 85 ? 11.698 -5.282 -7.939 1.00 91.94 85 GLU A CA 1
ATOM 625 C C . GLU A 1 85 ? 11.532 -6.787 -8.147 1.00 91.94 85 GLU A C 1
ATOM 627 O O . GLU A 1 85 ? 11.862 -7.609 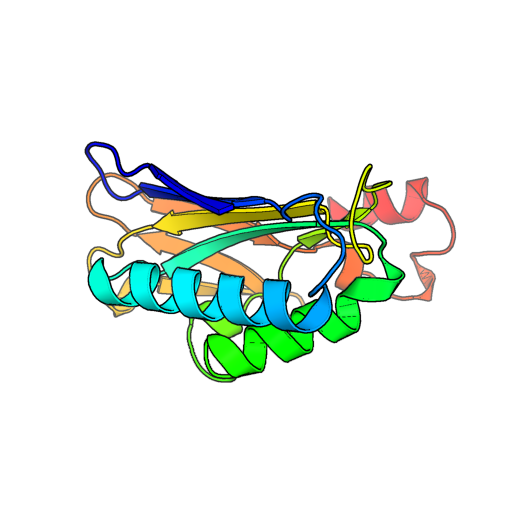-7.283 1.00 91.94 85 GLU A O 1
ATOM 632 N N . GLY A 1 86 ? 11.040 -7.149 -9.320 1.00 87.44 86 GLY A N 1
ATOM 633 C CA . GLY A 1 86 ? 10.926 -8.523 -9.762 1.00 87.44 86 GLY A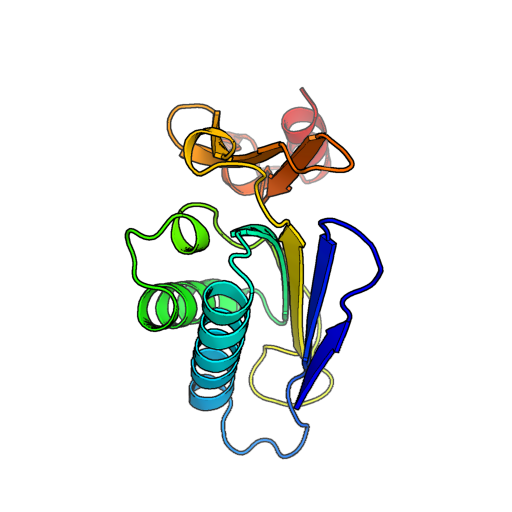 CA 1
ATOM 634 C C . GLY A 1 86 ? 10.872 -8.592 -11.277 1.00 87.44 86 GLY A C 1
ATOM 635 O O . GLY A 1 86 ? 10.691 -7.586 -11.949 1.00 87.44 86 GLY A O 1
ATOM 636 N N . ALA A 1 87 ? 10.998 -9.802 -11.815 1.00 82.94 87 ALA A N 1
ATOM 637 C CA . ALA A 1 87 ? 10.819 -10.064 -13.237 1.00 82.94 87 ALA A CA 1
ATOM 638 C C . ALA A 1 87 ? 9.436 -10.702 -13.452 1.00 82.94 87 ALA A C 1
ATOM 640 O O . ALA A 1 87 ? 9.293 -11.911 -13.228 1.00 82.94 87 ALA A O 1
ATOM 641 N N . PRO A 1 88 ? 8.400 -9.932 -13.837 1.00 82.44 88 PRO A N 1
ATOM 642 C CA . PRO A 1 88 ? 7.091 -10.495 -14.139 1.00 82.44 88 PRO A CA 1
ATOM 643 C C . PRO A 1 88 ? 7.219 -11.539 -15.243 1.00 82.44 88 PRO A C 1
ATOM 645 O O . PRO A 1 88 ? 7.859 -11.305 -16.266 1.00 82.44 88 PRO A O 1
ATOM 648 N N . CYS A 1 89 ? 6.594 -12.699 -15.060 1.00 76.31 89 CYS A N 1
ATOM 649 C CA . CYS A 1 89 ? 6.605 -13.739 -16.089 1.00 76.31 89 CYS A CA 1
ATOM 650 C C . CYS A 1 89 ? 5.732 -13.378 -17.303 1.00 76.31 89 CYS A C 1
ATOM 652 O O . CYS A 1 89 ? 5.846 -14.017 -18.346 1.00 76.31 89 CYS A O 1
ATOM 654 N N . VAL A 1 90 ? 4.842 -12.395 -17.149 1.00 72.50 90 VAL A N 1
ATOM 655 C CA . VAL A 1 90 ? 3.842 -11.964 -18.129 1.00 72.50 90 VAL A CA 1
ATOM 656 C C . VAL A 1 90 ? 3.515 -10.477 -17.937 1.00 72.50 90 VAL A C 1
ATOM 658 O O . VAL A 1 90 ? 3.684 -9.944 -16.840 1.00 72.50 90 VAL A O 1
ATOM 661 N N . GLY A 1 91 ? 3.001 -9.826 -18.985 1.00 66.12 91 GLY A N 1
ATOM 662 C CA . GLY A 1 91 ? 2.473 -8.457 -18.918 1.00 66.12 91 GLY A CA 1
ATOM 663 C C . GLY A 1 91 ? 3.516 -7.340 -19.065 1.00 66.12 91 GLY A C 1
ATOM 664 O O . GLY A 1 91 ? 4.641 -7.565 -19.502 1.00 66.12 91 GLY A O 1
ATOM 665 N N . ASN A 1 92 ? 3.114 -6.115 -18.710 1.00 70.00 92 ASN A N 1
ATOM 666 C CA . ASN A 1 92 ? 3.844 -4.871 -19.009 1.00 70.00 92 ASN A CA 1
ATOM 667 C C . ASN A 1 92 ? 4.667 -4.352 -17.819 1.00 70.00 92 ASN A C 1
ATOM 669 O O . ASN A 1 92 ? 4.708 -3.152 -17.566 1.00 70.00 92 ASN A O 1
ATOM 673 N N . GLY A 1 93 ? 5.279 -5.250 -17.050 1.00 86.31 93 GLY A N 1
ATOM 674 C CA . GLY A 1 93 ? 6.182 -4.857 -15.967 1.00 86.31 93 GLY A CA 1
ATOM 675 C C . GLY A 1 93 ? 5.569 -4.851 -14.564 1.00 86.31 93 GLY A C 1
ATOM 676 O O . GLY A 1 93 ? 6.332 -4.895 -13.616 1.00 86.31 93 GLY A O 1
ATOM 677 N N . VAL A 1 94 ? 4.246 -4.922 -14.380 1.00 90.81 94 VAL A N 1
ATOM 678 C CA . VAL A 1 94 ? 3.636 -5.144 -13.048 1.00 90.81 94 VAL A CA 1
ATOM 679 C C . VAL A 1 94 ? 3.100 -6.571 -12.951 1.00 90.81 94 VAL A C 1
ATOM 681 O O . VAL A 1 94 ? 2.296 -6.990 -13.777 1.00 90.81 94 VAL A O 1
ATOM 684 N N . ALA A 1 95 ? 3.539 -7.317 -11.938 1.00 92.06 95 ALA A N 1
ATOM 685 C CA . ALA A 1 95 ? 3.108 -8.688 -11.667 1.00 92.06 95 ALA A CA 1
ATOM 686 C C . ALA A 1 95 ? 1.883 -8.747 -10.739 1.00 92.06 95 ALA A C 1
ATOM 688 O O . ALA A 1 95 ? 1.016 -9.608 -10.902 1.00 92.06 95 ALA A O 1
ATOM 689 N N . GLY A 1 96 ? 1.795 -7.842 -9.761 1.00 92.94 96 GLY A N 1
ATOM 690 C CA . GLY A 1 96 ? 0.684 -7.835 -8.817 1.00 92.94 96 GLY A CA 1
ATOM 691 C C . GLY A 1 96 ? 0.783 -6.767 -7.736 1.00 92.94 96 GLY A C 1
ATOM 692 O O . GLY A 1 96 ? 1.819 -6.130 -7.554 1.00 92.94 96 GLY A O 1
ATOM 693 N N . ILE A 1 97 ? -0.317 -6.597 -7.008 1.00 95.69 97 ILE A N 1
ATOM 694 C CA . ILE A 1 97 ? -0.481 -5.625 -5.926 1.00 95.69 97 ILE A CA 1
ATOM 695 C C . ILE A 1 97 ? -1.029 -6.368 -4.712 1.00 95.69 97 ILE A C 1
ATOM 697 O O . ILE A 1 97 ? -2.041 -7.060 -4.811 1.00 95.69 97 ILE A O 1
ATOM 701 N N . HIS A 1 98 ? -0.370 -6.240 -3.566 1.00 97.75 98 HIS A N 1
ATOM 702 C CA . HIS A 1 98 ? -0.832 -6.772 -2.287 1.00 97.75 98 HIS A CA 1
ATOM 703 C C . HIS A 1 98 ? -1.098 -5.620 -1.324 1.00 97.75 98 HIS A C 1
ATOM 705 O O . HIS A 1 98 ? -0.189 -4.857 -1.002 1.00 97.75 98 HIS A O 1
ATOM 711 N N . VAL A 1 99 ? -2.319 -5.549 -0.811 1.00 98.12 99 VAL A N 1
ATOM 712 C CA . VAL A 1 99 ? -2.755 -4.571 0.181 1.00 98.12 99 VAL A CA 1
ATOM 713 C C . VAL A 1 99 ? -3.162 -5.299 1.455 1.00 98.12 99 VAL A C 1
ATOM 715 O O . VAL A 1 99 ? -3.931 -6.262 1.433 1.00 98.12 99 VAL A O 1
ATOM 718 N N . ILE A 1 100 ? -2.659 -4.803 2.577 1.00 97.69 100 ILE A N 1
ATOM 719 C CA . ILE A 1 100 ? -3.201 -5.062 3.905 1.00 97.69 100 ILE A CA 1
ATOM 720 C C . ILE A 1 100 ? -3.939 -3.792 4.306 1.00 97.69 100 ILE A C 1
ATOM 722 O O . ILE A 1 100 ? -3.338 -2.718 4.358 1.00 97.69 100 ILE A O 1
ATOM 726 N N . ALA A 1 101 ? -5.227 -3.916 4.588 1.00 97.56 101 ALA A N 1
ATOM 727 C CA . ALA A 1 101 ? -6.062 -2.824 5.056 1.00 97.56 101 ALA A CA 1
ATOM 728 C C . ALA A 1 101 ? -6.670 -3.174 6.415 1.00 97.56 101 ALA A C 1
ATOM 730 O O . ALA A 1 101 ? -6.860 -4.351 6.727 1.00 97.56 101 ALA A O 1
ATOM 731 N N . ALA A 1 102 ? -6.962 -2.157 7.217 1.00 97.25 102 ALA A N 1
ATOM 732 C CA . ALA A 1 102 ? -7.597 -2.319 8.515 1.00 97.25 102 ALA A CA 1
ATOM 733 C C . ALA A 1 102 ? -8.835 -1.431 8.617 1.00 97.25 102 ALA A C 1
ATOM 735 O O . ALA A 1 102 ? -8.859 -0.318 8.085 1.00 97.25 102 ALA A O 1
ATOM 736 N N . ARG A 1 103 ? -9.851 -1.919 9.321 1.00 96.94 103 ARG A N 1
ATOM 737 C CA . ARG A 1 103 ? -11.010 -1.135 9.729 1.00 96.94 103 ARG A CA 1
ATOM 738 C C . ARG A 1 103 ? -10.633 -0.320 10.969 1.00 96.94 103 ARG A C 1
ATOM 740 O O . ARG A 1 103 ? -10.271 -0.916 11.982 1.00 96.94 103 ARG A O 1
ATOM 747 N N . PRO A 1 104 ? -10.695 1.016 10.922 1.00 96.62 104 PRO A N 1
ATOM 748 C CA . PRO A 1 104 ? -10.521 1.818 12.119 1.00 96.62 104 PRO A CA 1
ATOM 749 C C . PRO A 1 104 ? -11.784 1.753 12.993 1.00 96.62 104 PRO A C 1
ATOM 751 O O . PRO A 1 104 ? -12.902 1.737 12.473 1.00 96.62 104 PRO A O 1
ATOM 754 N N . SER A 1 105 ? -11.610 1.764 14.316 1.00 95.00 105 SER A N 1
ATOM 755 C CA . SER A 1 105 ? -12.726 1.826 15.279 1.00 95.00 105 SER A CA 1
ATOM 756 C C . SER A 1 105 ? -13.469 3.173 15.216 1.00 95.00 105 SER A C 1
ATOM 758 O O . SER A 1 105 ? -14.694 3.234 15.334 1.00 95.00 105 SER A O 1
ATOM 760 N N . THR A 1 106 ? -12.745 4.268 14.957 1.00 92.75 106 THR A N 1
ATOM 761 C CA . THR A 1 106 ? -13.278 5.618 14.687 1.00 92.75 106 THR A CA 1
ATOM 762 C C . THR A 1 106 ? -12.425 6.350 13.646 1.00 92.75 106 THR A C 1
ATOM 764 O O . THR A 1 106 ? -11.296 5.955 13.382 1.00 92.75 106 THR A O 1
ATOM 767 N N . ILE A 1 107 ? -12.908 7.462 13.081 1.00 84.31 107 ILE A N 1
ATOM 768 C CA . ILE A 1 107 ? -12.122 8.246 12.108 1.00 84.31 107 ILE A CA 1
ATOM 769 C C . ILE A 1 107 ? -10.810 8.797 12.700 1.00 84.31 107 ILE A C 1
ATOM 771 O O . ILE A 1 107 ? -9.779 8.775 12.037 1.00 84.31 107 ILE A O 1
ATOM 775 N N . ASP A 1 108 ? -10.816 9.173 13.982 1.00 89.81 108 ASP A N 1
ATOM 776 C CA . ASP A 1 108 ? -9.636 9.676 14.703 1.00 89.81 108 ASP A CA 1
ATOM 777 C C . ASP A 1 108 ? -8.642 8.559 15.084 1.00 89.81 108 ASP A C 1
ATOM 779 O O . ASP A 1 108 ? -7.614 8.808 15.711 1.00 89.81 108 ASP A O 1
ATOM 783 N N . SER A 1 109 ? -8.950 7.308 14.730 1.00 93.88 109 SER A N 1
ATOM 784 C CA . SER A 1 109 ? -8.116 6.132 15.006 1.00 93.88 109 SER A CA 1
ATOM 785 C C . SER A 1 109 ? -7.025 5.895 13.964 1.00 93.88 109 SER A C 1
ATOM 787 O O . SER A 1 109 ? -6.338 4.872 14.028 1.00 93.88 109 SER A O 1
ATOM 789 N N . VAL A 1 110 ? -6.893 6.788 12.984 1.00 95.12 110 VAL A N 1
ATOM 790 C CA . VAL A 1 110 ? -5.925 6.703 11.890 1.00 95.12 110 VAL A CA 1
ATOM 791 C C . VAL A 1 110 ? -4.885 7.802 12.068 1.00 95.12 110 VAL A C 1
ATOM 793 O O . VAL A 1 110 ? -5.207 8.984 12.089 1.00 95.12 110 VAL A O 1
ATOM 796 N N . GLU A 1 111 ? -3.621 7.408 12.169 1.00 95.31 111 GLU A N 1
ATOM 797 C CA . GLU A 1 111 ? -2.491 8.320 12.321 1.00 95.31 111 GLU A CA 1
ATOM 798 C C . GLU A 1 111 ? -1.460 8.028 11.227 1.00 95.31 111 GLU A C 1
ATOM 800 O O . GLU A 1 111 ? -0.984 6.899 11.080 1.00 95.31 111 GLU A O 1
ATOM 805 N N . THR A 1 112 ? -1.111 9.048 10.445 1.00 94.94 112 THR A N 1
ATOM 806 C CA . THR A 1 112 ? 0.020 8.989 9.511 1.00 94.94 112 THR A CA 1
ATOM 807 C C . THR A 1 112 ? 1.323 9.140 10.287 1.00 94.94 112 THR A C 1
ATOM 809 O O . THR A 1 112 ? 1.439 9.985 11.169 1.00 94.94 112 THR A O 1
ATOM 812 N N . ILE A 1 113 ? 2.308 8.313 9.950 1.00 94.50 113 ILE A N 1
ATOM 813 C CA . ILE A 1 113 ? 3.655 8.389 10.510 1.00 94.50 113 ILE A CA 1
ATOM 814 C C . ILE A 1 113 ? 4.522 9.142 9.513 1.00 94.50 113 ILE A C 1
ATOM 816 O O . ILE A 1 113 ? 4.633 8.726 8.356 1.00 94.50 113 ILE A O 1
ATOM 820 N N . ASP A 1 114 ? 5.155 10.211 9.982 1.00 92.81 114 ASP A N 1
ATOM 821 C CA . ASP A 1 114 ? 6.055 11.040 9.189 1.00 92.81 114 ASP A CA 1
ATOM 822 C C . ASP A 1 114 ? 7.504 10.897 9.655 1.00 92.81 114 ASP A C 1
ATOM 824 O O . ASP A 1 114 ? 7.804 10.859 10.850 1.00 92.81 114 ASP A O 1
ATOM 828 N N . TRP A 1 115 ? 8.425 10.903 8.694 1.00 88.75 115 TRP A N 1
ATOM 829 C CA . TRP A 1 115 ? 9.860 10.989 8.937 1.00 88.75 115 TRP A CA 1
ATOM 830 C C . TRP A 1 115 ? 10.452 12.117 8.099 1.00 88.75 115 TRP A C 1
ATOM 832 O O . TRP A 1 115 ? 10.344 12.120 6.874 1.00 88.75 115 TRP A O 1
ATOM 842 N N . GLY A 1 116 ? 11.048 13.115 8.755 1.00 86.12 116 GLY A N 1
ATOM 843 C CA . GLY A 1 116 ? 11.601 14.282 8.056 1.00 86.12 116 GLY A CA 1
ATOM 844 C C . GLY A 1 116 ? 10.560 15.078 7.252 1.00 86.12 116 GLY A C 1
ATOM 845 O O . GLY A 1 116 ? 10.918 15.712 6.264 1.00 86.12 116 GLY A O 1
ATOM 846 N N . GLY A 1 117 ? 9.281 15.025 7.647 1.00 88.00 117 GLY A N 1
ATOM 847 C CA . GLY A 1 117 ? 8.168 15.668 6.936 1.00 88.00 117 GLY A CA 1
ATOM 848 C C . GLY A 1 117 ? 7.638 14.888 5.728 1.00 88.00 117 GLY A C 1
ATOM 849 O O . GLY A 1 117 ? 6.807 15.418 4.995 1.00 88.00 117 GLY A O 1
ATOM 850 N N . ALA A 1 118 ? 8.109 13.657 5.507 1.00 89.75 118 ALA A N 1
ATOM 851 C CA . ALA A 1 118 ? 7.600 12.763 4.475 1.00 89.75 118 ALA A CA 1
ATOM 852 C C . ALA A 1 118 ? 6.807 11.600 5.104 1.00 89.75 118 ALA A C 1
ATOM 854 O O . ALA A 1 118 ? 7.350 10.920 5.984 1.00 89.75 118 ALA A O 1
ATOM 855 N N . PRO A 1 119 ? 5.590 11.298 4.612 1.00 91.88 119 PRO A N 1
ATOM 856 C CA . PRO A 1 119 ? 4.824 10.147 5.074 1.00 91.88 119 PRO A CA 1
ATOM 857 C C . PRO A 1 119 ? 5.568 8.843 4.795 1.00 91.88 119 PRO A C 1
ATOM 859 O O . PRO A 1 119 ? 6.019 8.595 3.669 1.00 91.88 119 PRO A O 1
ATOM 862 N N . CYS A 1 120 ? 5.698 8.005 5.820 1.00 91.94 120 CYS A N 1
ATOM 863 C CA . CYS A 1 120 ? 6.445 6.749 5.770 1.00 91.94 120 CYS A CA 1
ATOM 864 C C . CYS A 1 120 ? 5.702 5.562 6.378 1.00 91.94 120 CYS A C 1
ATOM 866 O O . CYS A 1 120 ? 6.225 4.450 6.401 1.00 91.94 120 CYS A O 1
ATOM 868 N N . GLY A 1 121 ? 4.487 5.761 6.873 1.00 94.44 121 GLY A N 1
ATOM 869 C CA . GLY A 1 121 ? 3.729 4.679 7.465 1.00 94.44 121 GLY A CA 1
ATOM 870 C C . GLY A 1 121 ? 2.421 5.133 8.068 1.00 94.44 121 GLY A C 1
ATOM 871 O O . GLY A 1 121 ? 1.999 6.280 7.929 1.00 94.44 121 GLY A O 1
ATOM 872 N N . ARG A 1 122 ? 1.778 4.201 8.754 1.00 95.38 122 ARG A N 1
ATOM 873 C CA . ARG A 1 122 ? 0.491 4.428 9.383 1.00 95.38 122 ARG A CA 1
ATOM 874 C C . ARG A 1 122 ? 0.337 3.602 10.644 1.00 95.38 122 ARG A C 1
ATOM 876 O O . ARG A 1 122 ? 0.776 2.451 10.715 1.00 95.38 122 ARG A O 1
ATOM 883 N N . ARG A 1 123 ? -0.358 4.193 11.607 1.00 96.94 123 ARG A N 1
ATOM 884 C CA . ARG A 1 123 ? -0.947 3.512 12.748 1.00 96.94 123 ARG A CA 1
ATOM 885 C C . ARG A 1 123 ? -2.470 3.532 12.625 1.00 96.94 123 ARG A C 1
ATOM 887 O O . ARG A 1 123 ? -3.047 4.560 12.286 1.00 96.94 123 ARG A O 1
ATOM 894 N N . ILE A 1 124 ? -3.113 2.398 12.898 1.00 97.00 124 ILE A N 1
ATOM 895 C CA . ILE A 1 124 ? -4.578 2.271 12.931 1.00 97.00 124 ILE A CA 1
ATOM 896 C C . ILE A 1 124 ? -4.982 1.598 14.239 1.00 97.00 124 ILE A C 1
ATOM 898 O O . ILE A 1 124 ? -4.416 0.564 14.594 1.00 97.00 124 ILE A O 1
ATOM 902 N N . VAL A 1 125 ? -5.959 2.158 14.947 1.00 97.81 125 VAL A N 1
ATOM 903 C CA . VAL A 1 125 ? -6.603 1.511 16.099 1.00 97.81 125 VAL A CA 1
ATOM 904 C C . VAL A 1 125 ? -7.938 0.915 15.649 1.00 97.81 125 VAL A C 1
ATOM 906 O O . VAL A 1 125 ? -8.900 1.643 15.398 1.00 97.81 125 VAL A O 1
ATOM 909 N N . GLY A 1 126 ? -7.977 -0.409 15.507 1.00 96.69 126 GLY A N 1
ATOM 910 C CA . GLY A 1 126 ? -9.200 -1.169 15.248 1.00 96.69 126 GLY A CA 1
ATOM 911 C C . GLY A 1 126 ? -9.884 -1.624 16.542 1.00 96.69 126 GLY A C 1
ATOM 912 O O . GLY A 1 126 ? -9.464 -1.236 17.637 1.00 96.69 126 GLY A O 1
ATOM 913 N N . ASP A 1 127 ? -10.937 -2.429 16.415 1.00 95.88 127 ASP A N 1
ATOM 914 C CA . ASP A 1 127 ? -11.681 -2.975 17.555 1.00 95.88 127 ASP A CA 1
ATOM 915 C C . ASP A 1 127 ? -10.928 -4.129 18.248 1.00 95.88 127 ASP A C 1
ATOM 917 O O . ASP A 1 127 ? -11.031 -4.298 19.466 1.00 95.88 127 ASP A O 1
ATOM 921 N N . ASP A 1 128 ? -10.131 -4.894 17.498 1.00 95.75 128 ASP A N 1
ATOM 922 C CA . ASP A 1 128 ? -9.382 -6.049 18.000 1.00 95.75 128 ASP A CA 1
ATOM 923 C C . ASP A 1 128 ? -7.962 -5.684 18.440 1.00 95.75 128 ASP A C 1
ATOM 925 O O . ASP A 1 128 ? -7.431 -6.251 19.403 1.00 95.75 128 ASP A O 1
ATOM 929 N N . ALA A 1 129 ? -7.301 -4.781 17.708 1.00 96.56 129 ALA A N 1
ATOM 930 C CA . ALA A 1 129 ? -5.906 -4.436 17.957 1.00 96.56 129 ALA A CA 1
ATOM 931 C C . ALA A 1 129 ? -5.496 -3.052 17.428 1.00 96.56 129 ALA A C 1
ATOM 933 O O . ALA A 1 129 ? -6.183 -2.391 16.654 1.00 96.56 129 ALA A O 1
ATOM 934 N N . SER A 1 130 ? -4.301 -2.623 17.842 1.00 97.31 130 SER A N 1
ATOM 935 C CA . SER A 1 130 ? -3.578 -1.525 17.200 1.00 97.31 130 SER A CA 1
ATOM 936 C C . SER A 1 130 ? -2.574 -2.076 16.195 1.00 97.31 130 SER A C 1
ATOM 938 O O . SER A 1 130 ? -1.777 -2.956 16.522 1.00 97.31 130 SER A O 1
ATOM 940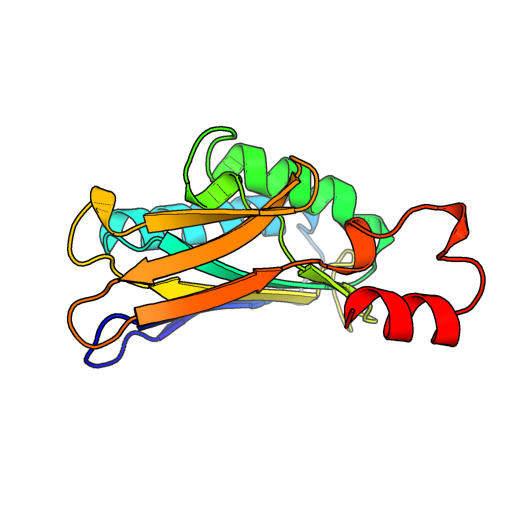 N N . TYR A 1 131 ? -2.573 -1.506 14.998 1.00 97.44 131 TYR A N 1
ATOM 941 C CA . TYR A 1 131 ? -1.715 -1.895 13.890 1.00 97.44 131 TYR A CA 1
ATOM 942 C C . TYR A 1 131 ? -0.742 -0.774 13.557 1.00 97.44 131 TYR A C 1
ATOM 944 O O . TYR A 1 131 ? -1.109 0.398 13.581 1.00 97.44 131 TYR A O 1
ATOM 952 N N . LEU A 1 132 ? 0.493 -1.142 13.229 1.00 96.94 132 LEU A N 1
ATOM 953 C CA . LEU A 1 132 ? 1.546 -0.229 12.808 1.00 96.94 132 LEU A CA 1
ATOM 954 C C . LEU A 1 132 ? 2.221 -0.814 11.573 1.00 96.94 132 LEU A C 1
ATOM 956 O O . LEU A 1 132 ? 2.633 -1.975 11.592 1.00 96.94 132 LEU A O 1
ATOM 960 N N . ALA A 1 133 ? 2.362 -0.016 10.524 1.00 95.94 133 ALA A N 1
ATOM 961 C CA . ALA A 1 133 ? 3.121 -0.400 9.348 1.00 95.94 133 ALA A CA 1
ATOM 962 C C . ALA A 1 133 ? 3.934 0.773 8.818 1.00 95.94 133 ALA A C 1
ATOM 964 O O . ALA A 1 133 ? 3.471 1.911 8.784 1.00 95.94 133 ALA A O 1
ATOM 965 N N . LEU A 1 134 ? 5.145 0.458 8.376 1.00 94.06 134 LEU A N 1
ATOM 966 C CA . LEU A 1 134 ? 6.030 1.369 7.669 1.00 94.06 134 LEU A CA 1
ATOM 967 C C . LEU A 1 134 ? 6.101 0.937 6.204 1.00 94.06 134 LEU A C 1
ATOM 969 O O . LEU A 1 134 ? 6.007 -0.254 5.898 1.00 94.06 134 LEU A O 1
ATOM 973 N N . SER A 1 135 ? 6.250 1.904 5.308 1.00 91.38 135 SER A N 1
ATOM 974 C CA . SER A 1 135 ? 6.286 1.708 3.862 1.00 91.38 135 SER A CA 1
ATOM 975 C C . SER A 1 135 ? 7.437 2.502 3.259 1.00 91.38 135 SER A C 1
ATOM 977 O O . SER A 1 135 ? 7.646 3.663 3.605 1.00 91.38 135 SER A O 1
ATOM 979 N N . ASP A 1 136 ? 8.160 1.860 2.341 1.00 85.38 136 ASP A N 1
ATOM 980 C CA . ASP A 1 136 ? 9.174 2.491 1.493 1.00 85.38 136 ASP A CA 1
ATOM 981 C C . ASP A 1 136 ? 10.203 3.358 2.256 1.00 85.38 136 ASP A C 1
ATOM 983 O O . ASP A 1 136 ? 10.414 4.537 1.970 1.00 85.38 136 ASP A O 1
ATOM 987 N N . L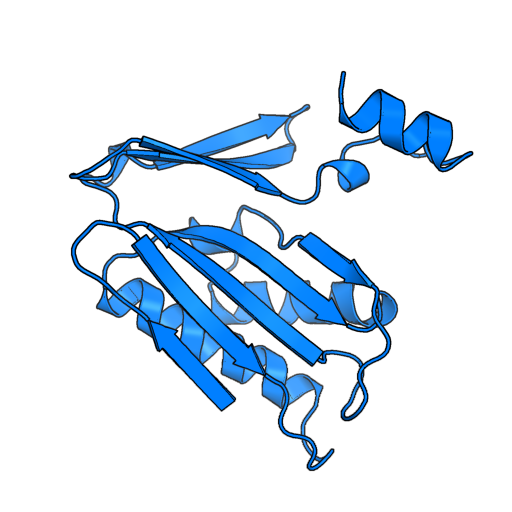EU A 1 137 ? 10.848 2.770 3.271 1.00 84.25 137 LEU A N 1
ATOM 988 C CA . LEU A 1 137 ? 11.830 3.478 4.106 1.00 84.25 137 LEU A CA 1
ATOM 989 C C . LEU A 1 137 ? 13.094 3.883 3.332 1.00 84.25 137 LEU A C 1
ATOM 991 O O . LEU A 1 137 ? 13.688 4.918 3.626 1.00 84.25 137 LEU A O 1
ATOM 995 N N . ALA A 1 138 ? 13.487 3.114 2.312 1.00 81.00 138 ALA A N 1
ATOM 996 C CA . ALA A 1 138 ? 14.673 3.404 1.502 1.00 81.00 138 ALA A CA 1
ATOM 997 C C . ALA A 1 138 ? 14.566 4.756 0.768 1.00 81.00 138 ALA A C 1
ATOM 999 O O . ALA A 1 138 ? 15.553 5.488 0.658 1.00 81.00 138 ALA A O 1
ATOM 1000 N N . ARG A 1 139 ? 13.355 5.153 0.341 1.00 81.50 139 ARG A N 1
ATOM 1001 C CA . ARG A 1 139 ? 13.089 6.474 -0.259 1.00 81.50 139 ARG A CA 1
ATOM 1002 C C . ARG A 1 139 ? 13.457 7.639 0.657 1.00 81.50 139 ARG A C 1
ATOM 1004 O O . ARG A 1 139 ? 13.753 8.722 0.155 1.00 81.50 139 ARG A O 1
ATOM 1011 N N . LEU A 1 140 ? 13.441 7.433 1.969 1.00 83.88 140 LEU A N 1
ATOM 1012 C CA . LEU A 1 140 ? 13.688 8.476 2.965 1.00 83.88 140 LEU A CA 1
ATOM 1013 C C . LEU A 1 140 ? 15.181 8.716 3.202 1.00 83.88 140 LEU A C 1
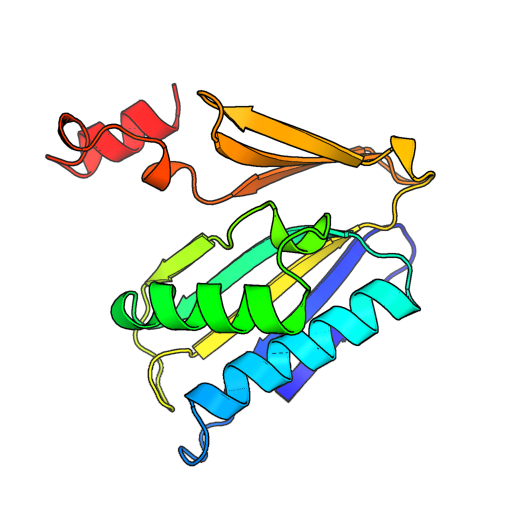ATOM 1015 O O . LEU A 1 140 ? 15.551 9.717 3.814 1.00 83.88 140 LEU A O 1
ATOM 1019 N N . LEU A 1 141 ? 16.043 7.825 2.704 1.00 83.19 141 LEU A N 1
ATOM 1020 C CA . LEU A 1 141 ? 17.484 7.977 2.830 1.00 83.19 141 LEU A CA 1
ATOM 1021 C C . LEU A 1 141 ? 18.006 9.062 1.878 1.00 83.19 141 LEU A C 1
ATOM 1023 O O . LEU A 1 141 ? 17.628 9.057 0.698 1.00 83.19 141 LEU A O 1
ATOM 1027 N N . PRO A 1 142 ? 18.909 9.949 2.337 1.00 81.19 142 PRO A N 1
ATOM 1028 C CA . PRO A 1 142 ? 19.597 10.909 1.480 1.00 81.19 142 PRO A CA 1
ATOM 1029 C C . PRO A 1 142 ? 20.314 10.226 0.311 1.00 81.19 142 PRO A C 1
ATOM 1031 O O . PRO A 1 142 ? 20.827 9.113 0.446 1.00 81.19 142 PRO A O 1
ATOM 1034 N N . ALA A 1 143 ? 20.392 10.898 -0.839 1.00 78.31 143 ALA A N 1
ATOM 1035 C CA . ALA A 1 143 ? 21.010 10.334 -2.041 1.00 78.31 143 ALA A CA 1
ATOM 1036 C C . ALA A 1 143 ? 22.484 9.952 -1.812 1.00 78.31 143 ALA A C 1
ATOM 1038 O O . ALA A 1 143 ? 22.939 8.916 -2.295 1.00 78.31 143 ALA A O 1
ATOM 1039 N N . GLU A 1 144 ? 23.212 10.735 -1.014 1.00 79.88 144 GLU A N 1
ATOM 1040 C CA . GLU A 1 144 ? 24.593 10.457 -0.613 1.00 79.88 144 GLU A CA 1
ATOM 1041 C C . GLU A 1 144 ? 24.769 9.150 0.184 1.00 79.88 144 GLU A C 1
ATOM 1043 O O . GLU A 1 144 ? 25.863 8.581 0.194 1.00 79.88 144 GLU A O 1
ATOM 1048 N N . MET A 1 145 ? 23.707 8.639 0.814 1.00 72.44 145 MET A N 1
ATOM 1049 C CA . MET A 1 145 ? 23.734 7.395 1.593 1.00 72.44 145 MET A CA 1
ATOM 1050 C C . MET A 1 145 ? 23.404 6.154 0.751 1.00 72.44 145 MET A C 1
ATOM 1052 O O . MET A 1 145 ? 23.657 5.035 1.187 1.00 72.44 145 MET A O 1
ATOM 1056 N N . ARG A 1 146 ? 22.935 6.328 -0.492 1.00 75.88 146 ARG A N 1
ATOM 1057 C CA . ARG A 1 146 ? 22.597 5.235 -1.430 1.00 75.88 146 ARG A CA 1
ATOM 1058 C C . ARG A 1 146 ? 23.792 4.761 -2.264 1.00 75.88 146 ARG A C 1
ATOM 1060 O O . ARG A 1 146 ? 23.641 4.234 -3.362 1.00 75.88 146 ARG A O 1
ATOM 1067 N N . THR A 1 147 ? 25.010 4.995 -1.782 1.00 76.69 147 THR A N 1
ATOM 1068 C CA . THR A 1 147 ? 26.239 4.703 -2.538 1.00 76.69 147 THR A CA 1
ATOM 1069 C C . THR A 1 147 ? 26.655 3.237 -2.454 1.00 76.69 147 THR A C 1
ATOM 1071 O O . THR A 1 147 ? 27.283 2.727 -3.384 1.00 76.69 147 THR A O 1
ATOM 1074 N N . ARG A 1 148 ? 26.303 2.541 -1.363 1.00 81.62 148 ARG A N 1
ATOM 1075 C CA . ARG A 1 148 ? 26.516 1.098 -1.189 1.00 81.62 148 ARG A CA 1
ATOM 1076 C C . ARG A 1 148 ? 25.296 0.454 -0.524 1.00 81.62 148 ARG A C 1
ATOM 1078 O O . ARG A 1 148 ? 24.858 0.967 0.504 1.00 81.62 148 ARG A O 1
ATOM 1085 N N . PRO A 1 149 ? 24.826 -0.715 -1.000 1.00 81.12 149 PRO A N 1
ATOM 1086 C CA . PRO A 1 149 ? 23.651 -1.384 -0.428 1.00 81.12 149 PRO A CA 1
ATOM 1087 C C . PRO A 1 149 ? 23.757 -1.678 1.077 1.00 81.12 149 PRO A C 1
ATOM 1089 O O . PRO A 1 149 ? 22.760 -1.656 1.795 1.00 81.12 149 PRO A O 1
ATOM 1092 N N . SER A 1 150 ? 24.969 -1.945 1.579 1.00 81.12 150 SER A N 1
ATOM 1093 C CA . SER A 1 150 ? 25.210 -2.184 3.008 1.00 81.12 150 SER A CA 1
ATOM 1094 C C . SER A 1 150 ? 24.999 -0.938 3.864 1.00 81.12 150 SER A C 1
ATOM 1096 O O . SER A 1 150 ? 24.485 -1.043 4.975 1.00 81.12 150 SER A O 1
ATOM 1098 N N . ASP A 1 151 ? 25.408 0.222 3.350 1.00 79.44 151 ASP A N 1
ATOM 1099 C CA . ASP A 1 151 ? 25.290 1.497 4.053 1.00 79.44 151 ASP A CA 1
ATOM 1100 C C . ASP A 1 151 ? 23.815 1.918 4.049 1.00 79.44 151 ASP A C 1
ATOM 1102 O O . ASP A 1 151 ? 23.259 2.204 5.103 1.00 79.44 151 ASP A O 1
ATOM 1106 N N . GLU A 1 152 ? 23.151 1.789 2.898 1.00 79.31 152 GLU A N 1
ATOM 1107 C CA . GLU A 1 152 ? 21.711 2.011 2.738 1.00 79.31 152 GLU A CA 1
ATOM 1108 C C . GLU A 1 152 ? 20.876 1.156 3.707 1.00 79.31 152 GLU A C 1
ATOM 1110 O O . GLU A 1 152 ? 20.046 1.676 4.449 1.00 79.31 152 GLU A O 1
ATOM 1115 N N . THR A 1 153 ? 21.142 -0.153 3.772 1.00 80.00 153 THR A N 1
ATOM 1116 C CA . THR A 1 153 ? 20.411 -1.067 4.668 1.00 80.00 153 THR A CA 1
ATOM 1117 C C . THR A 1 153 ? 20.605 -0.702 6.137 1.00 80.00 153 THR A C 1
ATOM 1119 O O . THR A 1 153 ? 19.661 -0.768 6.919 1.00 80.00 153 THR A O 1
ATOM 1122 N N . ARG A 1 154 ? 21.832 -0.342 6.534 1.00 81.75 154 ARG A N 1
ATOM 1123 C CA . ARG A 1 154 ? 22.138 0.016 7.921 1.00 81.75 154 ARG A CA 1
ATOM 1124 C C . ARG A 1 154 ? 21.403 1.287 8.332 1.00 81.75 154 ARG A C 1
ATOM 1126 O O . ARG A 1 154 ? 20.816 1.302 9.405 1.00 81.75 154 ARG A O 1
ATOM 1133 N N . GLU A 1 155 ? 21.439 2.322 7.497 1.00 80.38 155 GLU A N 1
ATOM 1134 C CA . GLU A 1 155 ? 20.796 3.603 7.805 1.00 80.38 155 GLU A CA 1
ATOM 1135 C C . GLU A 1 155 ? 19.267 3.501 7.801 1.00 80.38 155 GLU A C 1
ATOM 1137 O O . GLU A 1 155 ? 18.621 4.159 8.602 1.00 80.38 155 GLU A O 1
ATOM 1142 N N . ALA A 1 156 ? 18.670 2.633 6.976 1.00 74.25 156 ALA A N 1
ATOM 1143 C CA . ALA A 1 156 ? 17.221 2.402 6.997 1.00 74.25 156 ALA A CA 1
ATOM 1144 C C . ALA A 1 156 ? 16.699 1.803 8.323 1.00 74.25 156 ALA A C 1
ATOM 1146 O O . ALA A 1 156 ? 15.487 1.749 8.531 1.00 74.25 156 ALA A O 1
ATOM 1147 N N . LEU A 1 157 ? 17.591 1.298 9.184 1.00 75.62 157 LEU A N 1
ATOM 1148 C CA . LEU A 1 157 ? 17.264 0.635 10.450 1.00 75.62 157 LEU A CA 1
ATOM 1149 C C . LEU A 1 157 ? 17.589 1.479 11.697 1.00 75.62 157 LEU A C 1
ATOM 1151 O O . LEU A 1 157 ? 17.297 1.015 12.803 1.00 75.62 157 LEU A O 1
ATOM 1155 N N . LEU A 1 158 ? 18.226 2.646 11.540 1.00 70.12 158 LEU A N 1
ATOM 1156 C CA . LEU A 1 158 ? 18.643 3.546 12.628 1.00 70.12 158 LEU A CA 1
ATOM 1157 C C . LEU A 1 158 ? 17.656 4.704 12.810 1.00 70.12 158 LEU A C 1
ATOM 1159 O O . LEU A 1 158 ? 17.428 5.064 13.987 1.00 70.12 158 LEU A O 1
#

Radius of gyration: 16.05 Å; chains: 1; bounding box: 44×29×42 Å

Sequence (158 aa):
MLWVHSGPGDLSFITWSADGDGSDGEGGVRRAYEEIGERLDAANLVILSERVFGDVSTAASVVENRAAALGENTDNAIIPPTHIEGAPCVGNGVAGIHVIAARPSTIDSVETIDWGGAPCGRRIVGDDASYLALSDLARLLPAEMRTRPSDETREALL

pLDDT: mean 88.55, std 9.73, range [48.69, 98.12]

Secondary structure (DSSP, 8-state):
-EEEEE-SSSEEEEEEE--TT-S-HHHHHHHHHHHHHHHHHHHT-EEEEEEEEE-GGGHHHHHHHHHHHH-TTSHHHHSPPEEEE---SSSSSEEEEEEEEE--SSGGGEEEEEETTEEEEEEEE-SS-EEEEE--GGGGS-GGGTTSHHHHHHHTT-

Foldseek 3Di:
DKDWDDDPWFKIKIKDFDDQPADAFLNRLLVSLLVVLVVCVVVVKAWFAKEWEWAPVCQVSSLVSNCVRNPCPDNNNQERHAYDYDHAPGYDTTGMMMTMITHAPDPVQKDFDDDPNHTFGIWGHTPVGIDTDGHDLLVVDDPVQVPDPVSSVVVSVD